Protein AF-A0A1J5T693-F1 (afdb_monomer_lite)

Foldseek 3Di:
DDEDELLVCLPPDLVRQLVVCVVVPDFKYKYWYFQPDDPPDDDDLVSLLLRLLLVLVLLQLVVVQFDDKDWDDDDSRDRGTIIIIGGGPDSSSVSVSSNLCSLQSPSDVVSPPPPSNVVSVVVSVVLLVCVVPDPPSCRPPNVSNVSSVVSVVVD

pLDDT: mean 90.2, std 10.18, range [55.53, 98.5]

Secondary structure (DSSP, 8-state):
-EEEEGGGGGG--HHHHHHHHHHHT-SEEEEEE--SS-TTS---HHHHHHHHHHHHHHHHHHHHT-SS-EEE---TTS-PPEEEEEE---HHHHHHHHHHHHHHT--SGGGTT-HHHHHHHHHHHHHHHHHHH-TT---TTHHHHHHHHHHHTT-

Sequence (155 aa):
MLSLNLSLFTQYTNSEIYKYLLMENQTRFHITVPKSIEEGCEYLDTTILADYFYITYAGELLNNISENFSYFTPSPSSPDPFFFKFTCNNLDALADTLFYLSKGLELDVENFDLPVHDKFKEEAHKFFDKALEEDDTNPVCYGLFQIACDYLNKT

Organism: NCBI:txid410659

Structure (mmCIF, N/CA/C/O backbone):
data_AF-A0A1J5T693-F1
#
_entry.id   AF-A0A1J5T693-F1
#
loop_
_atom_site.group_PDB
_atom_site.id
_atom_site.type_symbol
_atom_site.label_atom_id
_atom_site.label_alt_id
_atom_site.label_comp_id
_atom_site.label_asym_id
_atom_site.label_entity_id
_atom_site.label_seq_id
_atom_site.pdbx_PDB_ins_code
_atom_site.Cartn_x
_atom_site.Cartn_y
_atom_site.Cartn_z
_atom_site.occupancy
_atom_site.B_iso_or_equiv
_atom_site.auth_seq_id
_atom_site.auth_comp_id
_atom_site.auth_asym_id
_atom_site.auth_atom_id
_atom_site.pdbx_PDB_model_num
ATOM 1 N N . MET A 1 1 ? -19.190 0.092 3.215 1.00 90.69 1 MET A N 1
ATOM 2 C CA . MET A 1 1 ? -17.831 -0.000 2.636 1.00 90.69 1 MET A CA 1
ATOM 3 C C . MET A 1 1 ? -17.356 1.418 2.446 1.00 90.69 1 MET A C 1
ATOM 5 O O . MET A 1 1 ? -17.982 2.140 1.679 1.00 90.69 1 MET A O 1
ATOM 9 N N . LEU A 1 2 ? -16.331 1.814 3.188 1.00 96.25 2 LEU A N 1
ATOM 10 C CA . LEU A 1 2 ? -15.754 3.150 3.153 1.00 96.25 2 LEU A CA 1
ATOM 11 C C . LEU A 1 2 ? -14.773 3.252 1.987 1.00 96.25 2 LEU A C 1
ATOM 13 O O . LEU A 1 2 ? -13.928 2.372 1.838 1.00 96.25 2 LEU A O 1
ATOM 17 N N . SER A 1 3 ? -14.892 4.291 1.162 1.00 97.50 3 SER A N 1
ATOM 18 C CA . SER A 1 3 ? -13.923 4.564 0.093 1.00 97.50 3 SER A CA 1
ATOM 19 C C . SER A 1 3 ? -12.998 5.688 0.533 1.00 97.50 3 SER A C 1
ATOM 21 O O . SER A 1 3 ? -13.479 6.761 0.882 1.00 97.50 3 SER A O 1
ATOM 23 N N . LEU A 1 4 ? -11.694 5.429 0.525 1.00 96.81 4 LEU A N 1
ATOM 24 C CA . LEU A 1 4 ? -10.660 6.339 1.003 1.00 96.81 4 LEU A CA 1
ATOM 25 C C . LEU A 1 4 ? -9.660 6.594 -0.116 1.00 96.81 4 LEU A C 1
ATOM 27 O O . LEU A 1 4 ? -9.124 5.653 -0.697 1.00 96.81 4 LEU A O 1
ATOM 31 N N . ASN A 1 5 ? -9.389 7.864 -0.395 1.00 95.81 5 ASN A N 1
ATOM 32 C CA . ASN A 1 5 ? -8.237 8.249 -1.197 1.00 95.81 5 ASN A CA 1
ATOM 33 C C . ASN A 1 5 ? -7.056 8.464 -0.247 1.00 95.81 5 ASN A C 1
ATOM 35 O O . ASN A 1 5 ? -7.160 9.273 0.675 1.00 95.81 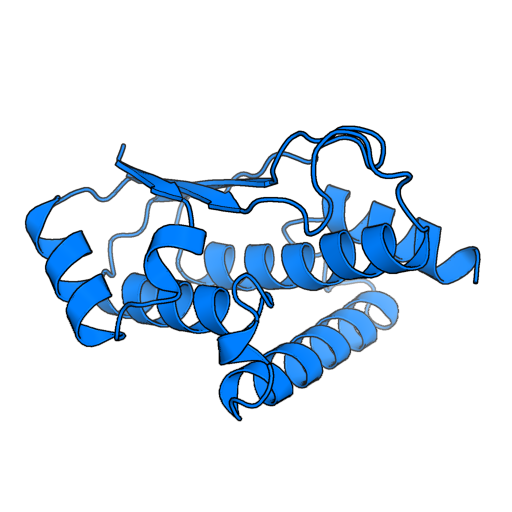5 ASN A O 1
ATOM 39 N N . LEU A 1 6 ? -5.958 7.739 -0.454 1.00 95.44 6 LEU A N 1
ATOM 40 C CA . LEU A 1 6 ? -4.805 7.782 0.441 1.00 95.44 6 LEU A CA 1
ATOM 41 C C . LEU A 1 6 ? -4.162 9.179 0.505 1.00 95.44 6 LEU A C 1
ATOM 43 O O . LEU A 1 6 ? -3.667 9.569 1.563 1.00 95.44 6 LEU A O 1
ATOM 47 N N . SER A 1 7 ? -4.257 9.969 -0.570 1.00 93.25 7 SER A N 1
ATOM 48 C CA . SER A 1 7 ? -3.771 11.353 -0.610 1.00 93.25 7 SER A CA 1
ATOM 49 C C . SER A 1 7 ? -4.492 12.272 0.379 1.00 93.25 7 SER A C 1
ATOM 51 O O . SER A 1 7 ? -3.941 13.293 0.764 1.00 93.25 7 SER A O 1
ATOM 53 N N . LEU A 1 8 ? -5.693 11.915 0.857 1.00 93.31 8 LEU A N 1
ATOM 54 C CA . LEU A 1 8 ? -6.375 12.671 1.915 1.00 93.31 8 LEU A CA 1
ATOM 55 C C . LEU A 1 8 ? -5.542 12.717 3.205 1.00 93.31 8 LEU A C 1
ATOM 57 O O . LEU A 1 8 ? -5.598 13.694 3.947 1.00 93.31 8 LEU A O 1
ATOM 61 N N . PHE A 1 9 ? -4.777 11.660 3.477 1.00 94.19 9 PHE A N 1
ATOM 62 C CA . PHE A 1 9 ? -4.068 11.472 4.738 1.00 94.19 9 PHE A CA 1
ATOM 63 C C . PHE A 1 9 ? -2.631 11.998 4.720 1.00 94.19 9 PHE A C 1
ATOM 65 O O . PHE A 1 9 ? -1.915 11.827 5.708 1.00 94.19 9 PHE A O 1
ATOM 72 N N . THR A 1 10 ? -2.186 12.650 3.641 1.00 91.19 10 THR A N 1
ATOM 73 C CA . THR A 1 10 ? -0.846 13.260 3.589 1.00 91.19 10 THR A CA 1
ATOM 74 C C . THR A 1 10 ? -0.708 14.402 4.587 1.00 91.19 10 THR A C 1
ATOM 76 O O . THR A 1 10 ? 0.381 14.623 5.099 1.00 91.19 10 THR A O 1
ATOM 79 N N . GLN A 1 11 ? -1.808 15.067 4.933 1.00 90.19 11 GLN A N 1
ATOM 80 C CA . GLN A 1 11 ? -1.836 16.198 5.864 1.00 90.19 11 GLN A CA 1
ATOM 81 C C . GLN A 1 11 ? -2.309 15.807 7.275 1.00 90.19 11 GLN A C 1
ATOM 83 O O . GLN A 1 11 ? -2.424 16.654 8.154 1.00 90.19 11 GLN A O 1
ATOM 88 N N . TYR A 1 12 ? -2.591 14.520 7.504 1.00 93.31 12 TYR A N 1
ATOM 89 C CA . TYR A 1 12 ? -3.135 14.027 8.767 1.00 93.31 12 TYR A CA 1
ATOM 90 C C . TYR A 1 12 ? -2.022 13.424 9.625 1.00 93.31 12 TYR A C 1
ATOM 92 O O . TYR A 1 12 ? -1.126 12.727 9.143 1.00 93.31 12 TYR A O 1
ATOM 100 N N . THR A 1 13 ? -2.115 13.628 10.933 1.00 94.44 13 THR A N 1
ATOM 101 C CA . THR A 1 13 ? -1.407 12.810 11.917 1.00 94.44 13 THR A CA 1
ATOM 102 C C . THR A 1 13 ? -2.069 11.439 12.037 1.00 94.44 13 THR A C 1
ATOM 104 O O . THR A 1 13 ? -3.268 11.281 11.807 1.00 94.44 13 THR A O 1
ATOM 107 N N . ASN A 1 14 ? -1.313 10.439 12.494 1.00 94.31 14 ASN A N 1
ATOM 108 C CA . ASN A 1 14 ? -1.852 9.110 12.791 1.00 94.31 14 ASN A CA 1
ATOM 109 C C . ASN A 1 14 ? -3.098 9.165 13.706 1.00 94.31 14 ASN A C 1
ATOM 111 O O . ASN A 1 14 ? -4.112 8.529 13.425 1.00 94.31 14 ASN A O 1
ATOM 115 N N . SER A 1 15 ? -3.071 10.018 14.738 1.00 96.94 15 SER A N 1
ATOM 116 C CA . SER A 1 15 ? -4.198 10.183 15.666 1.00 96.94 15 SER A CA 1
ATOM 117 C C . SER A 1 15 ? -5.462 10.750 15.007 1.00 96.94 15 SER A C 1
ATOM 119 O O . SER A 1 15 ? -6.576 10.435 15.429 1.00 96.94 15 SER A O 1
ATOM 121 N N . GLU A 1 16 ? -5.312 11.587 13.978 1.00 97.88 16 GLU A N 1
ATOM 122 C CA . GLU A 1 16 ? -6.432 12.140 13.216 1.00 97.88 16 GLU A CA 1
ATOM 123 C C . GLU A 1 16 ? -7.017 11.096 12.268 1.00 97.88 16 GLU A C 1
ATOM 125 O O . GLU A 1 16 ? -8.239 10.992 12.177 1.00 97.88 16 GLU A O 1
ATOM 130 N N . ILE A 1 17 ? -6.172 10.265 11.648 1.00 97.50 17 ILE A N 1
ATOM 131 C CA . ILE A 1 17 ? -6.615 9.123 10.834 1.00 97.50 17 ILE A CA 1
ATOM 132 C C . ILE A 1 17 ? -7.411 8.143 11.699 1.00 97.50 17 ILE A C 1
ATOM 134 O O . ILE A 1 17 ? -8.517 7.758 11.328 1.00 97.50 17 ILE A O 1
ATOM 138 N N . TYR A 1 18 ? -6.909 7.788 12.884 1.00 97.56 18 TYR A N 1
ATOM 139 C CA . TYR A 1 18 ? -7.624 6.891 13.791 1.00 97.56 18 TYR A CA 1
ATOM 140 C C . TYR A 1 18 ? -9.002 7.439 14.188 1.00 97.56 18 TYR A C 1
ATOM 142 O O . TYR A 1 18 ? -10.010 6.739 14.086 1.00 97.56 18 TYR A O 1
ATOM 150 N N . LYS A 1 19 ? -9.071 8.717 14.590 1.00 97.62 19 LYS A N 1
ATOM 151 C CA . LYS A 1 19 ? -10.344 9.376 14.928 1.00 97.62 19 LYS A CA 1
ATOM 152 C C . LYS A 1 19 ? -11.310 9.378 13.747 1.00 97.62 19 LYS A C 1
ATOM 154 O O . LYS A 1 19 ? -12.491 9.106 13.941 1.00 97.62 19 LYS A O 1
ATOM 159 N N . TYR A 1 20 ? -10.808 9.656 12.546 1.00 96.75 20 TYR A N 1
ATOM 160 C CA . TYR A 1 20 ? -11.594 9.616 11.321 1.00 96.75 20 TYR A CA 1
ATOM 161 C C . TYR A 1 20 ? -12.195 8.218 11.092 1.00 96.75 20 TYR A C 1
ATOM 163 O O . TYR A 1 20 ? -13.409 8.085 10.951 1.00 96.75 20 TYR A O 1
ATOM 171 N N . LEU A 1 21 ? -11.380 7.160 11.157 1.00 96.94 21 LEU A N 1
ATOM 172 C CA . LEU A 1 21 ? -11.841 5.776 10.984 1.00 96.94 21 LEU A CA 1
ATOM 173 C C . LEU A 1 21 ? -12.871 5.360 12.047 1.00 96.94 21 LEU A C 1
ATOM 175 O O . LEU A 1 21 ? -13.861 4.699 11.728 1.00 96.94 21 LEU A O 1
ATOM 179 N N . LEU A 1 22 ? -12.660 5.774 13.301 1.00 96.38 22 LEU A N 1
ATOM 180 C CA . LEU A 1 22 ? -13.569 5.492 14.410 1.00 96.38 22 LEU A CA 1
ATOM 181 C C . LEU A 1 22 ? -14.947 6.138 14.203 1.00 96.38 22 LEU A C 1
ATOM 183 O O . LEU A 1 22 ? -15.966 5.518 14.504 1.00 96.38 22 LEU A O 1
ATOM 187 N N . MET A 1 23 ? -14.988 7.369 13.683 1.00 96.31 23 MET A N 1
ATOM 188 C CA . MET A 1 23 ? -16.237 8.089 13.412 1.00 96.31 23 MET A CA 1
ATOM 189 C C . MET A 1 23 ? -17.049 7.455 12.280 1.00 96.31 23 MET A C 1
ATOM 191 O O . MET A 1 23 ? -18.273 7.380 12.379 1.00 96.31 23 MET A O 1
ATOM 195 N N . GLU A 1 24 ? -16.382 6.973 11.230 1.00 95.62 24 GLU A N 1
ATOM 196 C CA . GLU A 1 24 ? -17.042 6.313 10.096 1.00 95.62 24 GLU A CA 1
ATOM 197 C C . GLU A 1 24 ? -17.639 4.948 10.479 1.00 95.62 24 GLU A C 1
ATOM 199 O O . GLU A 1 24 ? -18.635 4.510 9.891 1.00 95.62 24 GLU A O 1
ATOM 204 N N . ASN A 1 25 ? -17.055 4.277 11.484 1.00 92.62 25 ASN A N 1
ATOM 205 C CA . ASN A 1 25 ? -17.528 3.004 12.036 1.00 92.62 25 ASN A CA 1
ATOM 206 C C . ASN A 1 25 ? -17.796 1.946 10.941 1.00 92.62 25 ASN A C 1
ATOM 208 O O . ASN A 1 25 ? -18.838 1.285 10.897 1.00 92.62 25 ASN A O 1
ATOM 212 N N . GLN A 1 26 ? -16.857 1.833 9.998 1.00 96.25 26 GLN A N 1
ATOM 213 C CA . GLN A 1 26 ? -16.866 0.852 8.914 1.00 96.25 26 GLN A CA 1
ATOM 214 C C . GLN A 1 26 ? -15.762 -0.181 9.141 1.00 96.25 26 GLN A C 1
ATOM 216 O O . GLN A 1 26 ? -14.705 0.143 9.667 1.00 96.25 26 GLN A O 1
ATOM 221 N N . THR A 1 27 ? -15.982 -1.412 8.680 1.00 96.44 27 THR A N 1
ATOM 222 C CA . THR A 1 27 ? -14.969 -2.487 8.708 1.00 96.44 27 THR A CA 1
ATOM 223 C C . THR A 1 27 ? -14.533 -2.934 7.315 1.00 96.44 27 THR A C 1
ATOM 225 O O . THR A 1 27 ? -13.596 -3.711 7.172 1.00 96.44 27 THR A O 1
ATOM 228 N N . ARG A 1 28 ? -15.210 -2.455 6.262 1.00 98.12 28 ARG A N 1
ATOM 229 C CA . ARG A 1 28 ? -14.917 -2.772 4.856 1.00 98.12 28 ARG A CA 1
ATOM 230 C C . ARG A 1 28 ? -14.389 -1.531 4.164 1.00 98.12 28 ARG A C 1
ATOM 232 O O . ARG A 1 28 ? -15.108 -0.530 4.119 1.00 98.12 28 ARG A O 1
ATOM 239 N N . PHE A 1 29 ? -13.214 -1.632 3.565 1.00 98.19 29 PHE A N 1
ATOM 240 C CA . PHE A 1 29 ? -12.476 -0.505 3.013 1.00 98.19 29 PHE A CA 1
ATOM 241 C C . PHE A 1 29 ? -12.188 -0.698 1.529 1.00 98.19 29 PHE A C 1
ATOM 243 O O . PHE A 1 29 ? -11.989 -1.814 1.049 1.00 98.19 29 PHE A O 1
ATOM 250 N N . HIS A 1 30 ? -12.184 0.420 0.816 1.00 98.19 30 HIS A N 1
ATOM 251 C CA . HIS A 1 30 ? -11.749 0.553 -0.560 1.00 98.19 30 HIS A CA 1
ATOM 252 C C . HIS A 1 30 ? -10.732 1.694 -0.613 1.00 98.19 30 HIS A C 1
ATOM 254 O O . HIS A 1 30 ? -11.110 2.859 -0.508 1.00 98.19 30 HIS A O 1
ATOM 260 N N . ILE A 1 31 ? -9.450 1.357 -0.721 1.00 98.00 31 ILE A N 1
ATOM 261 C CA . ILE A 1 31 ? -8.352 2.324 -0.760 1.00 98.00 31 ILE A CA 1
ATOM 262 C C . ILE A 1 31 ? -8.009 2.620 -2.215 1.00 98.00 31 ILE A C 1
ATOM 264 O O . ILE A 1 31 ? -7.818 1.698 -3.005 1.00 98.00 31 ILE A O 1
ATOM 268 N N . THR A 1 32 ? -7.945 3.904 -2.552 1.00 97.38 32 THR A N 1
ATOM 269 C CA . THR A 1 32 ? -7.484 4.420 -3.843 1.00 97.38 32 THR A CA 1
ATOM 270 C C . THR A 1 32 ? -6.145 5.114 -3.650 1.00 97.38 32 THR A C 1
ATOM 272 O O . THR A 1 32 ? -6.025 5.969 -2.769 1.00 97.38 32 THR A O 1
ATOM 275 N N . VAL A 1 33 ? -5.165 4.771 -4.482 1.00 95.56 33 VAL A N 1
ATOM 276 C CA . VAL A 1 33 ? -3.855 5.431 -4.525 1.00 95.56 33 VAL A CA 1
ATOM 277 C C . VAL A 1 33 ? -3.637 5.961 -5.943 1.00 95.56 33 VAL A C 1
ATOM 279 O O . VAL A 1 33 ? -3.678 5.162 -6.884 1.00 95.56 33 VAL A O 1
ATOM 282 N N . PRO A 1 34 ? -3.470 7.281 -6.136 1.00 92.12 34 PRO A N 1
ATOM 283 C CA . PRO A 1 34 ? -3.194 7.827 -7.460 1.00 92.12 34 PRO A CA 1
ATOM 284 C C . PRO A 1 34 ? -1.811 7.386 -7.953 1.00 92.12 34 PRO A C 1
ATOM 286 O O . PRO A 1 34 ? -0.918 7.118 -7.152 1.00 92.12 34 PRO A O 1
ATOM 289 N N . LYS A 1 35 ? -1.641 7.318 -9.276 1.00 88.75 35 LYS A N 1
ATOM 290 C CA . LYS A 1 35 ? -0.314 7.199 -9.891 1.00 88.75 35 LYS A CA 1
ATOM 291 C C . LYS A 1 35 ? 0.444 8.516 -9.754 1.00 88.75 35 LYS A C 1
ATOM 293 O O . LYS A 1 35 ? -0.183 9.573 -9.703 1.00 88.75 35 LYS A O 1
ATOM 298 N N . SER A 1 36 ? 1.772 8.458 -9.772 1.00 81.81 36 SER A N 1
ATOM 299 C CA . SER A 1 36 ? 2.617 9.654 -9.641 1.00 81.81 36 SER A CA 1
ATOM 300 C C . SER A 1 36 ? 2.538 10.599 -10.848 1.00 81.81 36 SER A C 1
ATOM 302 O O . SER A 1 36 ? 3.043 11.717 -10.789 1.00 81.81 36 SER A O 1
ATOM 304 N N . ILE A 1 37 ? 1.932 10.167 -11.958 1.00 69.56 37 ILE A N 1
ATOM 305 C CA . ILE A 1 37 ? 1.861 10.939 -13.203 1.00 69.56 37 ILE A CA 1
ATOM 306 C C . ILE A 1 37 ? 0.437 11.429 -13.449 1.00 69.56 37 ILE A C 1
ATOM 308 O O . ILE A 1 37 ? -0.507 10.636 -13.487 1.00 69.56 37 ILE A O 1
ATOM 312 N N . GLU A 1 38 ? 0.314 12.739 -13.661 1.00 61.94 38 GLU A N 1
ATOM 313 C CA . GLU A 1 38 ? -0.933 13.411 -14.016 1.00 61.94 38 GLU A CA 1
ATOM 314 C C . GLU A 1 38 ? -1.388 13.097 -15.452 1.00 61.94 38 GLU A C 1
ATOM 316 O O . GLU A 1 38 ? -0.602 12.752 -16.341 1.00 61.94 38 GLU A O 1
ATOM 321 N N . GLU A 1 39 ? -2.690 13.252 -15.690 1.00 56.75 39 GLU A N 1
ATOM 322 C CA . GLU A 1 39 ? -3.305 13.099 -17.008 1.00 56.75 39 GLU A CA 1
ATOM 323 C C . GLU A 1 39 ? -2.605 13.979 -18.061 1.00 56.75 39 GLU A C 1
ATOM 325 O O . GLU A 1 39 ? -2.561 15.203 -17.947 1.00 56.75 39 GLU A O 1
ATOM 330 N N . GLY A 1 40 ? -2.085 13.356 -19.125 1.00 55.53 40 GLY A N 1
ATOM 331 C CA . GLY A 1 40 ? -1.473 14.060 -20.260 1.00 55.53 40 GLY A CA 1
ATOM 332 C C . GLY A 1 40 ? 0.057 14.146 -20.246 1.00 55.53 40 GLY A C 1
ATOM 333 O O . GLY A 1 40 ? 0.627 14.657 -21.210 1.00 55.53 40 GLY A O 1
ATOM 334 N N . CYS A 1 41 ? 0.728 13.616 -19.221 1.00 58.84 41 CYS A N 1
ATOM 335 C CA . CYS A 1 41 ? 2.179 13.425 -19.226 1.00 58.84 41 CYS A CA 1
ATOM 336 C C . CYS A 1 41 ? 2.565 12.057 -19.817 1.00 58.84 41 CYS A C 1
ATOM 338 O O . CYS A 1 41 ? 1.891 11.052 -19.590 1.00 58.84 41 CYS A O 1
ATOM 340 N N . GLU A 1 42 ? 3.663 12.006 -20.579 1.00 64.06 42 GLU A N 1
ATOM 341 C CA . GLU A 1 42 ? 4.231 10.729 -21.024 1.00 64.06 42 GLU A CA 1
ATOM 342 C C . GLU A 1 42 ? 4.773 9.963 -19.814 1.00 64.06 42 GLU A C 1
ATOM 344 O O . GLU A 1 42 ? 5.547 10.500 -19.018 1.00 64.06 42 GLU A O 1
ATOM 349 N N . TYR A 1 43 ? 4.366 8.701 -19.676 1.00 65.12 43 TYR A N 1
ATOM 350 C CA . TYR A 1 43 ? 4.870 7.844 -18.615 1.00 65.12 43 TYR A CA 1
ATOM 351 C C . TYR A 1 43 ? 6.323 7.467 -18.896 1.00 65.12 43 TYR A C 1
ATOM 353 O O . TYR A 1 43 ? 6.596 6.670 -19.791 1.00 65.12 43 TYR A O 1
ATOM 361 N N . LEU A 1 44 ? 7.256 8.029 -18.125 1.00 74.69 44 LEU A N 1
ATOM 362 C CA . LEU A 1 44 ? 8.639 7.564 -18.127 1.00 74.69 44 LEU A CA 1
ATOM 363 C C . LEU A 1 44 ? 8.693 6.155 -17.529 1.00 74.69 44 LEU A C 1
ATOM 365 O O . LEU A 1 44 ? 8.110 5.911 -16.470 1.00 74.69 44 LEU A O 1
ATOM 369 N N . ASP A 1 45 ? 9.439 5.252 -18.168 1.00 78.69 45 ASP A N 1
ATOM 370 C CA . ASP A 1 45 ? 9.623 3.869 -17.704 1.00 78.69 45 ASP A CA 1
ATOM 371 C C . ASP A 1 45 ? 10.080 3.810 -16.237 1.00 78.69 45 ASP A C 1
ATOM 373 O O . ASP A 1 45 ? 9.629 2.956 -15.478 1.00 78.69 45 ASP A O 1
ATOM 377 N N . THR A 1 46 ? 10.914 4.761 -15.805 1.00 81.25 46 THR A N 1
ATOM 378 C CA . THR A 1 46 ? 11.382 4.884 -14.417 1.00 81.25 46 THR A CA 1
ATOM 379 C C . THR A 1 46 ? 10.276 5.275 -13.438 1.00 81.25 46 THR A C 1
ATOM 381 O O . THR A 1 46 ? 10.288 4.824 -12.295 1.00 81.25 46 THR A O 1
ATOM 384 N N . THR A 1 47 ? 9.307 6.087 -13.864 1.00 82.94 47 THR A N 1
ATOM 385 C CA . THR A 1 47 ? 8.165 6.470 -13.029 1.00 82.94 47 THR A CA 1
ATOM 386 C C . THR A 1 47 ? 7.142 5.345 -12.947 1.00 82.94 47 THR A C 1
ATOM 388 O O . THR A 1 47 ? 6.639 5.067 -11.863 1.00 82.94 47 THR A O 1
ATOM 391 N N . ILE A 1 48 ? 6.888 4.639 -14.057 1.00 84.31 48 ILE A N 1
ATOM 392 C CA . ILE A 1 48 ? 6.079 3.413 -14.029 1.00 84.31 48 ILE A CA 1
ATOM 393 C C . ILE A 1 48 ? 6.724 2.402 -13.085 1.00 84.31 48 ILE A C 1
ATOM 395 O O . ILE A 1 48 ? 6.050 1.861 -12.215 1.00 84.31 48 ILE A O 1
ATOM 399 N N . LEU A 1 49 ? 8.028 2.161 -13.228 1.00 89.12 49 LEU A N 1
ATOM 400 C CA . LEU A 1 49 ? 8.752 1.262 -12.342 1.00 89.12 49 LEU A CA 1
ATOM 401 C C . LEU A 1 49 ? 8.537 1.652 -10.876 1.00 89.12 49 LEU A C 1
ATOM 403 O O . LEU A 1 49 ? 8.103 0.809 -10.098 1.00 89.12 49 LEU A O 1
ATOM 407 N N . ALA A 1 50 ? 8.782 2.913 -10.513 1.00 89.38 50 ALA A N 1
ATOM 408 C CA . ALA A 1 50 ? 8.622 3.387 -9.140 1.00 89.38 50 ALA A CA 1
ATOM 409 C C . ALA A 1 50 ? 7.194 3.177 -8.605 1.00 89.38 50 ALA A C 1
ATOM 411 O O . ALA A 1 50 ? 7.032 2.621 -7.518 1.00 89.38 50 ALA A O 1
ATOM 412 N N . ASP A 1 51 ? 6.167 3.544 -9.381 1.00 91.88 51 ASP A N 1
ATOM 413 C CA . ASP A 1 51 ? 4.762 3.366 -8.998 1.00 91.88 51 ASP A CA 1
ATOM 414 C C . ASP A 1 51 ? 4.454 1.893 -8.704 1.00 91.88 51 ASP A C 1
ATOM 416 O O . ASP A 1 51 ? 3.979 1.559 -7.618 1.00 91.88 51 ASP A O 1
ATOM 420 N N . TYR A 1 52 ? 4.755 0.992 -9.646 1.00 94.81 52 TYR A N 1
ATOM 421 C CA . TYR A 1 52 ? 4.434 -0.432 -9.506 1.00 94.81 52 TYR A CA 1
ATOM 422 C C . TYR A 1 52 ? 5.298 -1.126 -8.449 1.00 94.81 52 TYR A C 1
ATOM 424 O O . TYR A 1 52 ? 4.830 -2.048 -7.779 1.00 94.81 52 TYR A O 1
ATOM 432 N N . PHE A 1 53 ? 6.529 -0.663 -8.246 1.00 94.75 53 PHE A N 1
ATOM 433 C CA . PHE A 1 53 ? 7.412 -1.152 -7.198 1.00 94.75 53 PHE A CA 1
ATOM 434 C C . PHE A 1 53 ? 6.836 -0.828 -5.816 1.00 94.75 53 PHE A C 1
ATOM 436 O O . PHE A 1 53 ? 6.477 -1.723 -5.049 1.00 94.75 53 PHE A O 1
ATOM 443 N N . TYR A 1 54 ? 6.638 0.451 -5.506 1.00 95.62 54 TYR A N 1
ATOM 444 C CA . TYR A 1 54 ? 6.195 0.852 -4.173 1.00 95.62 54 TYR A CA 1
ATOM 445 C C . TYR A 1 54 ? 4.753 0.438 -3.868 1.00 95.62 54 TYR A C 1
ATOM 447 O O . TYR A 1 54 ? 4.446 0.060 -2.734 1.00 95.62 54 TYR A O 1
ATOM 455 N N . ILE A 1 55 ? 3.868 0.433 -4.869 1.00 96.75 55 ILE A N 1
ATOM 456 C CA . ILE A 1 55 ? 2.477 0.022 -4.667 1.00 96.75 55 ILE A CA 1
ATOM 457 C C . ILE A 1 55 ? 2.336 -1.482 -4.407 1.00 96.75 55 ILE A C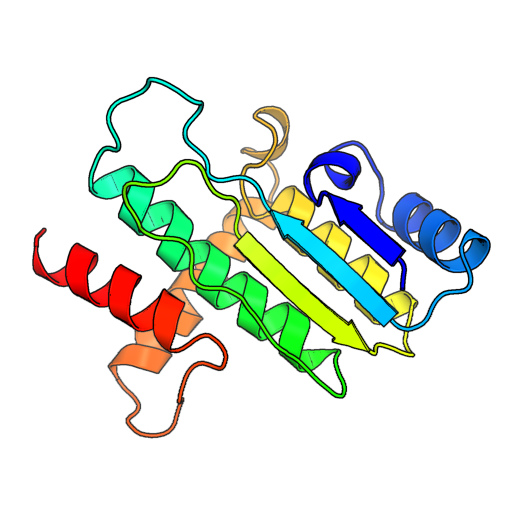 1
ATOM 459 O O . ILE A 1 55 ? 1.418 -1.895 -3.697 1.00 96.75 55 ILE A O 1
ATOM 463 N N . THR A 1 56 ? 3.255 -2.304 -4.926 1.00 97.00 56 THR A N 1
ATOM 464 C CA . THR A 1 56 ? 3.294 -3.740 -4.618 1.00 97.00 56 THR A CA 1
ATOM 465 C C . THR A 1 56 ? 3.565 -3.949 -3.131 1.00 97.00 56 THR A C 1
ATOM 467 O O . THR A 1 56 ? 2.827 -4.686 -2.477 1.00 97.00 56 THR A O 1
ATOM 470 N N . TYR A 1 57 ? 4.560 -3.247 -2.575 1.00 97.44 57 TYR A N 1
ATOM 471 C CA . TYR A 1 57 ? 4.856 -3.309 -1.141 1.00 97.44 57 TYR A CA 1
ATOM 472 C C . TYR A 1 57 ? 3.712 -2.737 -0.290 1.00 97.44 57 TYR A C 1
ATOM 474 O O . TYR A 1 57 ? 3.337 -3.315 0.729 1.00 97.44 57 TYR A O 1
ATOM 482 N N . ALA A 1 58 ? 3.077 -1.649 -0.736 1.00 97.75 58 ALA A N 1
ATOM 483 C CA . ALA A 1 58 ? 1.894 -1.114 -0.066 1.00 97.75 58 ALA A CA 1
ATOM 484 C C . ALA A 1 58 ? 0.748 -2.139 0.006 1.00 97.75 58 ALA A C 1
ATOM 486 O O . ALA A 1 58 ? 0.076 -2.256 1.032 1.00 97.75 58 ALA A O 1
ATOM 487 N N . GLY A 1 59 ? 0.549 -2.909 -1.067 1.00 97.94 59 GLY A N 1
ATOM 488 C CA . GLY A 1 59 ? -0.409 -4.006 -1.098 1.00 97.94 59 GLY A CA 1
ATOM 489 C C . GLY A 1 59 ? -0.094 -5.107 -0.083 1.00 97.94 59 GLY A C 1
ATOM 490 O O . GLY A 1 59 ? -1.009 -5.588 0.581 1.00 97.94 59 GLY A O 1
ATOM 491 N N . GLU A 1 60 ? 1.182 -5.451 0.097 1.00 97.38 60 GLU A N 1
ATOM 492 C CA . GLU A 1 60 ? 1.633 -6.414 1.113 1.00 97.38 60 GLU A CA 1
ATOM 493 C C . GLU A 1 60 ? 1.286 -5.942 2.535 1.00 97.38 60 GLU A C 1
ATOM 495 O O . GLU A 1 60 ? 0.700 -6.677 3.332 1.00 97.38 60 GLU A O 1
ATOM 500 N N . LEU A 1 61 ? 1.564 -4.671 2.836 1.00 98.12 61 LEU A N 1
ATOM 501 C CA . LEU A 1 61 ? 1.252 -4.065 4.133 1.00 98.12 61 LEU A CA 1
ATOM 502 C C . LEU A 1 61 ? -0.254 -4.047 4.422 1.00 98.12 61 LEU A C 1
ATOM 504 O O . LEU A 1 61 ? -0.678 -4.388 5.527 1.00 98.12 61 LEU A O 1
ATOM 508 N N . LEU A 1 62 ? -1.072 -3.695 3.427 1.00 98.31 62 LEU A N 1
ATOM 509 C CA . LEU A 1 62 ? -2.530 -3.723 3.556 1.00 98.31 62 LEU A CA 1
ATOM 510 C C . LEU A 1 62 ? -3.066 -5.149 3.705 1.00 98.31 62 LEU A C 1
ATOM 512 O O . LEU A 1 62 ? -4.011 -5.367 4.463 1.00 98.31 62 LEU A O 1
ATOM 516 N N . ASN A 1 63 ? -2.468 -6.121 3.016 1.00 98.00 63 ASN A N 1
ATOM 517 C CA . ASN A 1 63 ? -2.851 -7.519 3.147 1.00 98.00 63 ASN A CA 1
ATOM 518 C C . ASN A 1 63 ? -2.625 -8.039 4.575 1.00 98.00 63 ASN A C 1
ATOM 520 O O . ASN A 1 63 ? -3.514 -8.684 5.132 1.00 98.00 63 ASN A O 1
ATOM 524 N N . ASN A 1 64 ? -1.494 -7.693 5.195 1.00 97.38 64 ASN A N 1
ATOM 525 C CA . ASN A 1 64 ? -1.112 -8.158 6.535 1.00 97.38 64 ASN A CA 1
ATOM 526 C C . ASN A 1 64 ? -2.101 -7.783 7.646 1.00 97.38 64 ASN A C 1
ATOM 528 O O . ASN A 1 64 ? -2.164 -8.456 8.674 1.00 97.38 64 ASN A O 1
ATOM 532 N N . ILE A 1 65 ? -2.885 -6.724 7.448 1.00 97.81 65 ILE A N 1
ATOM 533 C CA . ILE A 1 65 ? -3.901 -6.267 8.405 1.00 97.81 65 ILE A CA 1
ATOM 534 C C . ILE A 1 65 ? -5.327 -6.671 8.006 1.00 97.81 65 ILE A C 1
ATOM 536 O O . ILE A 1 65 ? -6.295 -6.197 8.608 1.00 97.81 65 ILE A O 1
ATOM 540 N N . SER A 1 66 ? -5.480 -7.500 6.972 1.00 97.69 66 SER A N 1
ATOM 541 C CA . SER A 1 66 ? -6.764 -7.753 6.323 1.00 97.69 66 SER A CA 1
ATOM 542 C C . SER A 1 66 ? -7.239 -9.204 6.385 1.00 97.69 66 SER A C 1
ATOM 544 O O . SER A 1 66 ? -6.455 -10.134 6.529 1.00 97.69 66 SER A O 1
ATOM 546 N N . GLU A 1 67 ? -8.553 -9.398 6.232 1.00 96.06 67 GLU A N 1
ATOM 547 C CA . GLU A 1 67 ? -9.176 -10.733 6.193 1.00 96.06 67 GLU A CA 1
ATOM 548 C C . GLU A 1 67 ? -9.511 -11.224 4.772 1.00 96.06 67 GLU A C 1
ATOM 550 O O . GLU A 1 67 ? -9.540 -12.425 4.516 1.00 96.06 67 GLU A O 1
ATOM 555 N N . ASN A 1 68 ? -9.819 -10.318 3.839 1.00 96.19 68 ASN A N 1
ATOM 556 C CA . ASN A 1 68 ? -10.274 -10.653 2.481 1.00 96.19 68 ASN A CA 1
ATOM 557 C C . ASN A 1 68 ? -9.737 -9.667 1.438 1.00 96.19 68 ASN A C 1
ATOM 559 O O . ASN A 1 68 ? -10.488 -8.964 0.757 1.00 96.19 68 ASN A O 1
ATOM 563 N N . PHE A 1 69 ? -8.412 -9.612 1.349 1.00 98.12 69 PHE A N 1
ATOM 564 C CA . PHE A 1 69 ? -7.700 -8.723 0.450 1.00 98.12 69 PHE A CA 1
ATOM 565 C C . PHE A 1 69 ? -7.988 -9.002 -1.026 1.00 98.12 69 PHE A C 1
ATOM 567 O O . PHE A 1 69 ? -8.031 -10.141 -1.487 1.00 98.12 69 PHE A O 1
ATOM 574 N N . SER A 1 70 ? -8.152 -7.928 -1.786 1.00 97.94 70 SER A N 1
ATOM 575 C CA . SER A 1 70 ? -8.210 -7.948 -3.240 1.00 97.94 70 SER A CA 1
ATOM 576 C C . SER A 1 70 ? -7.695 -6.624 -3.782 1.00 97.94 70 SER A C 1
ATOM 578 O O . SER A 1 70 ? -7.796 -5.587 -3.123 1.00 97.94 70 SER A O 1
ATOM 580 N N . TYR A 1 71 ? -7.159 -6.652 -4.993 1.00 98.00 71 TYR A N 1
ATOM 581 C CA . TYR A 1 71 ? -6.584 -5.481 -5.637 1.00 98.00 71 TYR A CA 1
ATOM 582 C C . TYR A 1 71 ? -6.936 -5.444 -7.121 1.00 98.00 71 TYR A C 1
ATOM 584 O O . TYR A 1 71 ? -7.409 -6.428 -7.696 1.00 98.00 71 TYR A O 1
ATOM 592 N N . PHE A 1 72 ? -6.724 -4.283 -7.729 1.00 94.81 72 PHE A N 1
ATOM 593 C CA . PHE A 1 72 ? -6.806 -4.088 -9.169 1.00 94.81 72 PHE A CA 1
ATOM 594 C C . PHE A 1 72 ? -5.440 -3.669 -9.707 1.00 94.81 72 PHE A C 1
ATOM 596 O O . PHE A 1 72 ? -4.791 -2.792 -9.138 1.00 94.81 72 PHE A O 1
ATOM 603 N N . THR A 1 73 ? -5.032 -4.276 -10.819 1.00 92.31 73 THR A N 1
ATOM 604 C CA . THR A 1 73 ? -3.815 -3.918 -11.551 1.00 92.31 73 THR A CA 1
ATOM 605 C C . THR A 1 73 ? -4.195 -3.017 -12.726 1.00 92.31 73 THR A C 1
ATOM 607 O O . THR A 1 73 ? -4.617 -3.539 -13.762 1.00 92.31 73 THR A O 1
ATOM 610 N N . PRO A 1 74 ? -4.091 -1.680 -12.601 1.00 92.94 74 PRO A N 1
ATOM 611 C CA . PRO A 1 74 ? -4.313 -0.794 -13.737 1.00 92.94 74 PRO A CA 1
ATOM 612 C C . PRO A 1 74 ? -3.249 -1.038 -14.815 1.00 92.94 74 PRO A C 1
ATOM 614 O O . PRO A 1 74 ? -2.138 -1.486 -14.518 1.00 92.94 74 PRO A O 1
ATOM 617 N N . SER A 1 75 ? -3.569 -0.724 -16.073 1.00 90.38 75 SER A N 1
ATOM 618 C CA . SER A 1 75 ? -2.580 -0.753 -17.162 1.00 90.38 75 SER A CA 1
ATOM 619 C C . SER A 1 75 ? -1.468 0.269 -16.894 1.00 90.38 75 SER A C 1
ATOM 621 O O . SER A 1 75 ? -1.802 1.392 -16.507 1.00 90.38 75 SER A O 1
ATOM 623 N N . PRO A 1 76 ? -0.181 -0.043 -17.150 1.00 89.38 76 PRO A N 1
ATOM 624 C CA . PRO A 1 76 ? 0.916 0.919 -17.015 1.00 89.38 76 PRO A CA 1
ATOM 625 C C . PRO A 1 76 ? 0.687 2.221 -17.783 1.00 89.38 76 PRO A C 1
ATOM 627 O O . PRO A 1 76 ? 0.968 3.289 -17.257 1.00 89.38 76 PRO A O 1
ATOM 630 N N . SER A 1 77 ? 0.092 2.131 -18.975 1.00 84.81 77 SER A N 1
ATOM 631 C CA . SER A 1 77 ? -0.182 3.268 -19.861 1.00 84.81 77 SER A CA 1
ATOM 632 C C . SER A 1 77 ? -1.473 4.033 -19.542 1.00 84.81 77 SER A C 1
ATOM 634 O O . SER A 1 77 ? -1.815 4.963 -20.269 1.00 84.81 77 SER A O 1
ATOM 636 N N . SER A 1 78 ? -2.251 3.588 -18.550 1.00 87.12 78 SER A N 1
ATOM 637 C CA . SER A 1 78 ? -3.514 4.228 -18.160 1.00 87.12 78 SER A CA 1
ATOM 638 C C . SER A 1 78 ? -3.301 5.174 -16.974 1.00 87.12 78 SER A C 1
ATOM 640 O O . SER A 1 78 ? -2.544 4.806 -16.070 1.00 87.12 78 SER A O 1
ATOM 642 N N . PRO A 1 79 ? -4.013 6.315 -16.901 1.00 86.25 79 PRO A N 1
ATOM 643 C CA . PRO A 1 79 ? -4.062 7.154 -15.703 1.00 86.25 79 PRO A CA 1
ATOM 644 C C . PRO A 1 79 ? -4.890 6.561 -14.560 1.00 86.25 79 PRO A C 1
ATOM 646 O O . PRO A 1 79 ? -4.967 7.162 -13.490 1.00 86.25 79 PRO A O 1
ATOM 649 N N . ASP A 1 80 ? -5.498 5.388 -14.755 1.00 90.94 80 ASP A N 1
ATOM 650 C CA . ASP A 1 80 ? -6.281 4.735 -13.709 1.00 90.94 80 ASP A CA 1
ATOM 651 C C . ASP A 1 80 ? -5.453 4.524 -12.427 1.00 90.94 80 ASP A C 1
ATOM 653 O O . ASP A 1 80 ? -4.319 4.032 -12.494 1.00 90.94 80 ASP A O 1
ATOM 657 N N . PRO A 1 81 ? -6.019 4.844 -11.249 1.00 94.06 81 PRO A N 1
ATOM 658 C CA . PRO A 1 81 ? -5.335 4.670 -9.979 1.00 94.06 81 PRO A CA 1
ATOM 659 C C . PRO A 1 81 ? -5.273 3.193 -9.572 1.00 94.06 81 PRO A C 1
ATOM 661 O O . PRO A 1 81 ? -5.949 2.319 -10.126 1.00 94.06 81 PRO A O 1
ATOM 664 N N . PHE A 1 82 ? -4.490 2.918 -8.535 1.00 96.06 82 PHE A N 1
ATOM 665 C CA . PHE A 1 82 ? -4.460 1.615 -7.887 1.00 96.06 82 PHE A CA 1
ATOM 666 C C . PHE A 1 82 ? -5.606 1.489 -6.884 1.00 96.06 82 PHE A C 1
ATOM 668 O O . PHE A 1 82 ? -5.913 2.434 -6.150 1.00 96.06 82 PHE A O 1
ATOM 675 N N . PHE A 1 83 ? -6.217 0.303 -6.824 1.00 96.62 83 PHE A N 1
ATOM 676 C CA . PHE A 1 83 ? -7.307 0.016 -5.895 1.00 96.62 83 PHE A CA 1
ATOM 677 C C . PHE A 1 83 ? -7.010 -1.204 -5.035 1.00 96.62 83 PHE A C 1
ATOM 679 O O . PHE A 1 83 ? -6.620 -2.252 -5.549 1.00 96.62 83 PHE A O 1
ATOM 686 N N . PHE A 1 84 ? -7.334 -1.090 -3.750 1.00 98.31 84 PHE A N 1
ATOM 687 C CA . PHE A 1 84 ? -7.325 -2.189 -2.789 1.00 98.31 84 PHE A CA 1
ATOM 688 C C . PHE A 1 84 ? -8.675 -2.281 -2.091 1.00 98.31 84 PHE A C 1
ATOM 690 O O . PHE A 1 84 ? -9.242 -1.265 -1.689 1.00 98.31 84 PHE A O 1
ATOM 697 N N . LYS A 1 85 ? -9.205 -3.490 -1.924 1.00 98.44 85 LYS A N 1
ATOM 698 C CA . LYS A 1 85 ? -10.452 -3.746 -1.200 1.00 98.44 85 LYS A CA 1
ATOM 699 C C . LYS A 1 85 ? -10.238 -4.849 -0.189 1.00 98.44 85 LYS A C 1
ATOM 701 O O . LYS A 1 85 ? -9.749 -5.918 -0.542 1.00 98.44 85 LYS A O 1
ATOM 706 N N . PHE A 1 86 ? -10.637 -4.588 1.046 1.00 98.50 86 PHE A N 1
ATOM 707 C CA . PHE A 1 86 ? -10.445 -5.527 2.140 1.00 98.50 86 PHE A CA 1
ATOM 708 C C . PHE A 1 86 ? -11.368 -5.236 3.327 1.00 98.50 86 PHE A C 1
ATOM 710 O O . PHE A 1 86 ? -12.058 -4.216 3.387 1.00 98.50 86 PHE A O 1
ATOM 717 N N . THR A 1 87 ? -11.369 -6.155 4.284 1.00 98.44 87 THR A N 1
ATOM 718 C CA . THR A 1 87 ? -12.016 -6.041 5.591 1.00 98.44 87 THR A CA 1
ATOM 719 C C . THR A 1 87 ? -10.931 -5.984 6.653 1.00 98.44 87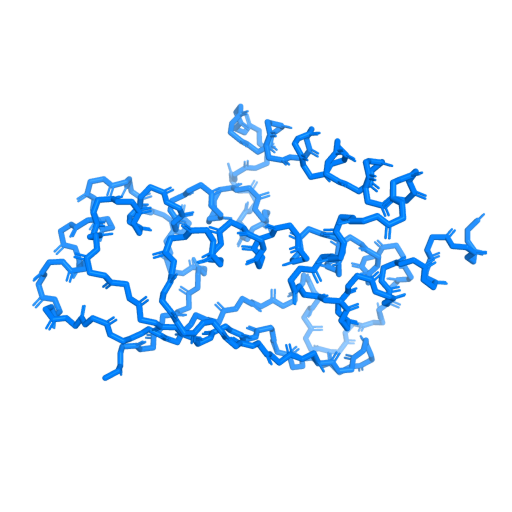 THR A C 1
ATOM 721 O O . THR A 1 87 ? -9.985 -6.769 6.595 1.00 98.44 87 THR A O 1
ATOM 724 N N . CYS A 1 88 ? -11.060 -5.050 7.591 1.00 97.69 88 CYS A N 1
ATOM 725 C CA . CYS A 1 88 ? -10.158 -4.887 8.722 1.00 97.69 88 CYS A CA 1
ATOM 726 C C . CYS A 1 88 ? -10.974 -4.508 9.961 1.00 97.69 88 CYS A C 1
ATOM 728 O O . CYS A 1 88 ? -11.753 -3.554 9.936 1.00 97.69 88 CYS A O 1
ATOM 730 N N . ASN A 1 89 ? -10.799 -5.270 11.038 1.00 96.25 89 ASN A N 1
ATOM 731 C CA . ASN A 1 89 ? -11.466 -5.027 12.318 1.00 96.25 89 ASN A CA 1
ATOM 732 C C . ASN A 1 89 ? -10.563 -4.280 13.317 1.00 96.25 89 ASN A C 1
ATOM 734 O O . ASN A 1 89 ? -11.052 -3.759 14.316 1.00 96.25 89 ASN A O 1
ATOM 738 N N . ASN A 1 90 ? -9.254 -4.212 13.051 1.00 97.25 90 ASN A N 1
ATOM 739 C CA . ASN A 1 90 ? -8.281 -3.526 13.894 1.00 97.25 90 ASN A CA 1
ATOM 740 C C . ASN A 1 90 ? -8.013 -2.112 13.352 1.00 97.25 90 ASN A C 1
ATOM 742 O O . ASN A 1 90 ? -7.163 -1.918 12.483 1.00 97.25 90 ASN A O 1
ATOM 746 N N . LEU A 1 91 ? -8.757 -1.127 13.865 1.00 96.06 91 LEU A N 1
ATOM 747 C CA . LEU A 1 91 ? -8.642 0.264 13.417 1.00 96.06 91 LEU A CA 1
ATOM 748 C C . LEU A 1 91 ? -7.304 0.912 13.786 1.00 96.06 91 LEU A C 1
ATOM 750 O O . LEU A 1 91 ? -6.865 1.794 13.055 1.00 96.06 91 LEU A O 1
ATOM 754 N N . ASP A 1 92 ? -6.652 0.480 14.868 1.00 96.94 92 ASP A N 1
ATOM 755 C CA . ASP A 1 92 ? -5.320 0.969 15.241 1.00 96.94 92 ASP A CA 1
ATOM 756 C C . ASP A 1 92 ? -4.291 0.545 14.185 1.00 96.94 92 ASP A C 1
ATOM 758 O O . ASP A 1 92 ? -3.626 1.389 13.588 1.00 96.94 92 ASP A O 1
ATOM 762 N N . ALA A 1 93 ? -4.254 -0.751 13.849 1.00 97.69 93 ALA A N 1
ATOM 763 C CA . ALA A 1 93 ? -3.368 -1.266 12.804 1.00 97.69 93 ALA A CA 1
ATOM 764 C C . ALA A 1 93 ? -3.667 -0.647 11.427 1.00 97.69 93 ALA A C 1
ATOM 766 O O . ALA A 1 93 ? -2.748 -0.371 10.651 1.00 97.69 93 ALA A O 1
ATOM 767 N N . LEU A 1 94 ? -4.945 -0.396 11.121 1.00 97.94 94 LEU A N 1
ATOM 768 C CA . LEU A 1 94 ? -5.334 0.293 9.893 1.00 97.94 94 LEU A CA 1
ATOM 769 C C . LEU A 1 94 ? -4.862 1.751 9.877 1.00 97.94 94 LEU A C 1
ATOM 771 O O . LEU A 1 94 ? -4.323 2.189 8.865 1.00 97.94 94 LEU A O 1
ATOM 775 N N . ALA A 1 95 ? -5.035 2.497 10.969 1.00 97.94 95 ALA A N 1
ATOM 776 C CA . ALA A 1 95 ? -4.576 3.881 11.065 1.00 97.94 95 ALA A CA 1
ATOM 777 C C . ALA A 1 95 ? -3.051 3.980 10.927 1.00 97.94 95 ALA A C 1
ATOM 779 O O . ALA A 1 95 ? -2.562 4.815 10.166 1.00 97.94 95 ALA A O 1
ATOM 780 N N . ASP A 1 96 ? -2.311 3.093 11.596 1.00 97.81 96 ASP A N 1
ATOM 781 C CA . ASP A 1 96 ? -0.854 2.989 11.489 1.00 97.81 96 ASP A CA 1
ATOM 782 C C . ASP A 1 96 ? -0.413 2.709 10.055 1.00 97.81 96 ASP A C 1
ATOM 784 O O . ASP A 1 96 ? 0.447 3.411 9.521 1.00 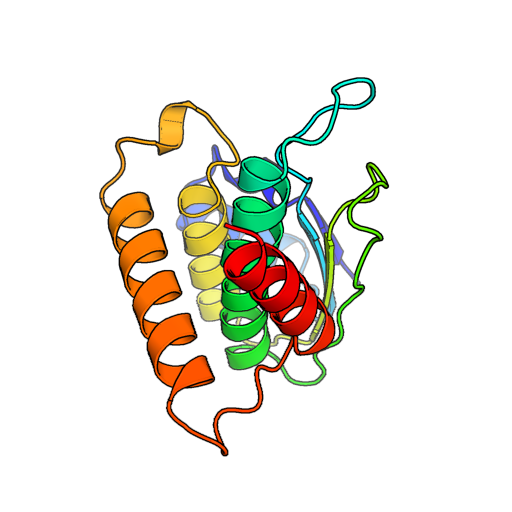97.81 96 ASP A O 1
ATOM 788 N N . THR A 1 97 ? -1.054 1.741 9.402 1.00 98.19 97 THR A N 1
ATOM 789 C CA . THR A 1 97 ? -0.738 1.372 8.019 1.00 98.19 97 THR A CA 1
ATOM 790 C C . THR A 1 97 ? -1.057 2.513 7.055 1.00 98.19 97 THR A C 1
ATOM 792 O O . THR A 1 97 ? -0.213 2.881 6.246 1.00 98.19 97 THR A O 1
ATOM 795 N N . LEU A 1 98 ? -2.236 3.135 7.153 1.00 97.56 98 LEU A N 1
ATOM 796 C CA . LEU A 1 98 ? -2.614 4.250 6.278 1.00 97.56 98 LEU A CA 1
ATOM 797 C C . LEU A 1 98 ? -1.716 5.473 6.480 1.00 97.56 98 LEU A C 1
ATOM 799 O O . LEU A 1 98 ? -1.353 6.113 5.497 1.00 97.56 98 LEU A O 1
ATOM 803 N N . PHE A 1 99 ? -1.331 5.773 7.723 1.00 96.19 99 PHE A N 1
ATOM 804 C CA . PHE A 1 99 ? -0.361 6.825 8.020 1.00 96.19 99 PHE A CA 1
ATOM 805 C C . PHE A 1 99 ? 1.001 6.515 7.397 1.00 96.19 99 PHE A C 1
ATOM 807 O O . PHE A 1 99 ? 1.599 7.362 6.742 1.00 96.19 99 PHE A O 1
ATOM 814 N N . TYR A 1 100 ? 1.495 5.292 7.584 1.00 96.50 100 TYR A N 1
ATOM 815 C CA . TYR A 1 100 ? 2.788 4.884 7.053 1.00 96.50 100 TYR A CA 1
ATOM 816 C C . TYR A 1 100 ? 2.824 4.977 5.524 1.00 96.50 100 TYR A C 1
ATOM 818 O O . TYR A 1 100 ? 3.745 5.564 4.960 1.00 96.50 100 TYR A O 1
ATOM 826 N N . LEU A 1 101 ? 1.774 4.489 4.858 1.00 96.50 101 LEU A N 1
ATOM 827 C CA . LEU A 1 101 ? 1.647 4.548 3.405 1.00 96.50 101 LEU A CA 1
ATOM 828 C C . LEU A 1 101 ? 1.480 5.979 2.883 1.00 96.50 101 LEU A C 1
ATOM 830 O O . LEU A 1 101 ? 2.104 6.323 1.881 1.00 96.50 101 LEU A O 1
ATOM 834 N N . SER A 1 102 ? 0.681 6.828 3.543 1.00 94.06 102 SER A N 1
ATOM 835 C CA . SER A 1 102 ? 0.465 8.211 3.084 1.00 94.06 102 SER A CA 1
ATOM 836 C C . SER A 1 102 ? 1.743 9.048 3.124 1.00 94.06 102 SER A C 1
ATOM 838 O O . SER A 1 102 ? 1.899 9.969 2.322 1.00 94.06 102 SER A O 1
ATOM 840 N N . LYS A 1 103 ? 2.668 8.715 4.032 1.00 91.44 103 LYS A N 1
ATOM 841 C CA . LYS A 1 103 ? 3.983 9.353 4.130 1.00 91.44 103 LYS A CA 1
ATOM 842 C C . LYS A 1 103 ? 5.045 8.691 3.253 1.00 91.44 103 LYS A C 1
ATOM 844 O O . LYS A 1 103 ? 5.908 9.390 2.738 1.00 91.44 103 LYS A O 1
ATOM 849 N N . GLY A 1 104 ? 4.985 7.371 3.078 1.00 90.88 104 GLY A N 1
ATOM 850 C CA . GLY A 1 104 ? 5.970 6.608 2.310 1.00 90.88 104 GLY A CA 1
ATOM 851 C C . GLY A 1 104 ? 5.842 6.745 0.791 1.00 90.88 104 GLY A C 1
ATOM 852 O O . GLY A 1 104 ? 6.852 6.793 0.100 1.00 90.88 104 GLY A O 1
ATOM 853 N N . LEU A 1 105 ? 4.616 6.848 0.268 1.00 89.44 105 LEU A N 1
ATOM 854 C CA . LEU A 1 105 ? 4.329 6.795 -1.174 1.00 89.44 105 LEU A CA 1
ATOM 855 C C . LEU A 1 105 ? 4.507 8.126 -1.928 1.00 89.44 105 LEU A C 1
ATOM 857 O O . LEU A 1 105 ? 3.950 8.276 -3.008 1.00 89.44 105 LEU A O 1
ATOM 861 N N . GLU A 1 106 ? 5.233 9.101 -1.373 1.00 81.25 106 GLU A N 1
ATOM 862 C CA . GLU A 1 106 ? 5.506 10.395 -2.039 1.00 81.25 106 GLU A CA 1
ATOM 863 C C . GLU A 1 106 ? 4.259 11.135 -2.560 1.00 81.25 106 GLU A C 1
ATOM 865 O O . GLU A 1 106 ? 4.338 11.966 -3.460 1.00 81.25 106 GLU A O 1
ATOM 870 N N . LEU A 1 107 ? 3.089 10.890 -1.962 1.00 80.31 107 LEU A N 1
ATOM 871 C CA . LEU A 1 107 ? 1.818 11.484 -2.401 1.00 80.31 107 LEU A CA 1
ATOM 872 C C . LEU A 1 107 ? 1.735 13.004 -2.167 1.00 80.31 107 LEU A C 1
ATOM 874 O O . LEU A 1 107 ? 0.742 13.628 -2.536 1.00 80.31 107 LEU A O 1
ATOM 878 N N . ASP A 1 108 ? 2.742 13.579 -1.510 1.00 76.88 108 ASP A N 1
ATOM 879 C CA . ASP A 1 108 ? 2.890 15.002 -1.229 1.00 76.88 108 ASP A CA 1
ATOM 880 C C . ASP A 1 108 ? 4.385 15.355 -1.187 1.00 76.88 108 ASP A C 1
ATOM 882 O O . ASP A 1 108 ? 5.172 14.656 -0.539 1.00 76.88 108 ASP A O 1
ATOM 886 N N . VAL A 1 109 ? 4.765 16.449 -1.854 1.00 73.00 109 VAL A N 1
ATOM 887 C CA . VAL A 1 109 ? 6.150 16.943 -1.927 1.00 73.00 109 VAL A CA 1
ATOM 888 C C . VAL A 1 109 ? 6.731 17.280 -0.555 1.00 73.00 109 VAL A C 1
ATOM 890 O O . VAL A 1 109 ? 7.935 17.160 -0.348 1.00 73.00 109 VAL A O 1
ATOM 893 N N . GLU A 1 110 ? 5.888 17.641 0.410 1.00 73.94 110 GLU A N 1
ATOM 894 C CA . GLU A 1 110 ? 6.327 17.956 1.772 1.00 73.94 110 GLU A CA 1
ATOM 895 C C . GLU A 1 110 ? 6.773 16.713 2.561 1.00 73.94 110 GLU A C 1
ATOM 897 O O . GLU A 1 110 ? 7.458 16.835 3.577 1.00 73.94 110 GLU A O 1
ATOM 902 N N . ASN A 1 111 ? 6.419 15.506 2.102 1.00 71.69 111 ASN A N 1
ATOM 903 C CA . ASN A 1 111 ? 6.770 14.262 2.786 1.00 71.69 111 ASN A CA 1
ATOM 904 C C . ASN A 1 111 ? 8.143 13.691 2.378 1.00 71.69 111 ASN A C 1
ATOM 906 O O . ASN A 1 111 ? 8.596 12.745 3.021 1.00 71.69 111 ASN A O 1
ATOM 910 N N . PHE A 1 112 ? 8.807 14.244 1.354 1.00 70.56 112 PHE A N 1
ATOM 911 C CA . PHE A 1 112 ? 10.044 13.686 0.779 1.00 70.56 112 PHE A CA 1
ATOM 912 C C . PHE A 1 112 ? 11.219 13.622 1.764 1.00 70.56 112 PHE A C 1
ATOM 914 O O . PHE A 1 112 ? 12.018 12.698 1.687 1.00 70.56 112 PHE A O 1
ATOM 921 N N . ASP A 1 113 ? 11.312 14.570 2.698 1.00 75.31 113 ASP A N 1
ATOM 922 C CA . ASP A 1 113 ? 12.428 14.655 3.653 1.00 75.31 113 ASP A CA 1
ATOM 923 C C . ASP A 1 113 ? 12.103 14.011 5.017 1.00 75.31 113 ASP A C 1
ATOM 925 O O . ASP A 1 113 ? 12.804 14.220 6.014 1.00 75.31 113 ASP A O 1
ATOM 929 N N . LEU A 1 114 ? 11.003 13.255 5.116 1.00 79.94 114 LEU A N 1
ATOM 930 C CA . LEU A 1 114 ? 10.614 12.620 6.372 1.00 79.94 114 LEU A CA 1
ATOM 931 C C . LEU A 1 114 ? 11.359 11.288 6.574 1.00 79.94 114 LEU A C 1
ATOM 933 O O . LEU A 1 114 ? 11.334 10.438 5.691 1.00 79.94 114 LEU A O 1
ATOM 937 N N . PRO A 1 115 ? 11.877 10.982 7.782 1.00 83.12 115 PRO A N 1
ATOM 938 C CA . PRO A 1 115 ? 12.543 9.698 8.051 1.00 83.12 115 PRO A CA 1
ATOM 939 C C . PRO A 1 115 ? 11.683 8.454 7.771 1.00 83.12 115 PRO A C 1
ATOM 941 O O . PRO A 1 115 ? 12.192 7.360 7.539 1.00 83.12 115 PRO A O 1
ATOM 944 N N . VAL A 1 116 ? 10.356 8.602 7.838 1.00 84.75 116 VAL A N 1
ATOM 945 C CA . VAL A 1 116 ? 9.402 7.526 7.539 1.00 84.75 116 VAL A CA 1
ATOM 946 C C . VAL A 1 116 ? 9.400 7.151 6.055 1.00 84.75 116 VAL A C 1
ATOM 948 O O . VAL A 1 116 ? 9.180 5.987 5.731 1.00 84.75 116 VAL A O 1
ATOM 951 N N . HIS A 1 117 ? 9.673 8.115 5.176 1.00 85.12 117 HIS A N 1
ATOM 952 C CA . HIS A 1 117 ? 9.739 7.923 3.734 1.00 85.12 117 HIS A CA 1
ATOM 953 C C . HIS A 1 117 ? 10.988 7.129 3.341 1.00 85.12 117 HIS A C 1
ATOM 955 O O . HIS A 1 117 ? 10.858 6.088 2.697 1.00 85.12 117 HIS A O 1
ATOM 961 N N . ASP A 1 118 ? 12.163 7.513 3.847 1.00 87.88 118 ASP A N 1
ATOM 962 C CA . ASP A 1 118 ? 13.402 6.748 3.648 1.00 87.88 118 ASP A CA 1
ATOM 963 C C . ASP A 1 118 ? 13.256 5.307 4.143 1.00 87.88 118 ASP A C 1
ATOM 965 O O . ASP A 1 118 ? 13.604 4.351 3.445 1.00 87.88 118 ASP A O 1
ATOM 969 N N . LYS A 1 119 ? 12.664 5.138 5.334 1.00 93.75 119 LYS A N 1
ATOM 970 C CA . LYS A 1 119 ? 12.390 3.816 5.901 1.00 93.75 119 LYS A CA 1
ATOM 971 C C . LYS A 1 119 ? 11.458 2.996 5.004 1.00 93.75 119 LYS A C 1
ATOM 973 O O . LYS A 1 119 ? 11.707 1.813 4.800 1.00 93.75 119 LYS A O 1
ATOM 978 N N . PHE A 1 120 ? 10.392 3.603 4.483 1.00 94.75 120 PHE A N 1
ATOM 979 C CA . PHE A 1 120 ? 9.471 2.939 3.557 1.00 94.75 120 PHE A CA 1
ATOM 980 C C . PHE A 1 120 ? 10.185 2.449 2.303 1.00 94.75 120 PHE A C 1
ATOM 982 O O . PHE A 1 120 ? 10.025 1.289 1.923 1.00 94.75 120 PHE A O 1
ATOM 989 N N . LYS A 1 121 ? 11.026 3.291 1.697 1.00 93.00 121 LYS A N 1
ATOM 990 C CA . LYS A 1 121 ? 11.818 2.891 0.535 1.00 93.00 121 LYS A CA 1
ATOM 991 C C . LYS A 1 121 ? 12.767 1.750 0.867 1.00 93.00 121 LYS A C 1
ATOM 993 O O . LYS A 1 121 ? 12.808 0.780 0.119 1.00 93.00 121 LYS A O 1
ATOM 998 N N . GLU A 1 122 ? 13.506 1.837 1.970 1.00 95.56 122 GLU A N 1
ATOM 999 C CA . GLU A 1 122 ? 14.441 0.786 2.384 1.00 95.56 122 GLU A CA 1
ATOM 1000 C C . GLU A 1 122 ? 13.729 -0.563 2.579 1.00 95.56 122 GLU A C 1
ATOM 1002 O O . GLU A 1 122 ? 14.207 -1.597 2.113 1.00 95.56 122 GLU A O 1
ATOM 1007 N N . GLU A 1 123 ? 12.569 -0.565 3.238 1.00 96.81 123 GLU A N 1
ATOM 1008 C CA . GLU A 1 123 ? 11.784 -1.782 3.446 1.00 96.81 123 GLU A CA 1
ATOM 1009 C C . GLU A 1 123 ? 11.181 -2.325 2.144 1.00 96.81 123 GLU A C 1
ATOM 1011 O O . GLU A 1 123 ? 11.211 -3.537 1.933 1.00 96.81 123 GLU A O 1
ATOM 1016 N N . ALA A 1 124 ? 10.716 -1.453 1.243 1.00 96.00 124 ALA A N 1
ATOM 1017 C CA . ALA A 1 124 ? 10.243 -1.860 -0.077 1.00 96.00 124 ALA A CA 1
ATOM 1018 C C . ALA A 1 124 ? 11.357 -2.535 -0.895 1.00 96.00 124 ALA A C 1
ATOM 1020 O O . ALA A 1 124 ? 11.117 -3.575 -1.504 1.00 96.00 124 ALA A O 1
ATOM 1021 N N . HIS A 1 125 ? 12.585 -2.001 -0.864 1.00 95.12 125 HIS A N 1
ATOM 1022 C CA . HIS A 1 125 ? 13.732 -2.626 -1.535 1.00 95.12 125 HIS A CA 1
ATOM 1023 C C . HIS A 1 125 ? 14.033 -4.008 -0.960 1.00 95.12 125 HIS A C 1
ATOM 1025 O O . HIS A 1 125 ? 14.091 -4.976 -1.710 1.00 95.12 125 HIS A O 1
ATOM 1031 N N . LYS A 1 126 ? 14.109 -4.133 0.371 1.00 94.88 126 LYS A N 1
ATOM 1032 C CA . LYS A 1 126 ? 14.318 -5.433 1.030 1.00 94.88 126 LYS A CA 1
ATOM 1033 C C . LYS A 1 126 ? 13.229 -6.445 0.687 1.00 94.88 126 LYS A C 1
ATOM 1035 O O . LYS A 1 126 ? 13.525 -7.624 0.520 1.00 94.88 126 LYS A O 1
ATOM 1040 N N . PHE A 1 127 ? 11.976 -5.997 0.613 1.00 95.00 127 PHE A N 1
ATOM 1041 C CA . PHE A 1 127 ? 10.861 -6.838 0.196 1.00 95.00 127 PHE A CA 1
ATOM 1042 C C . PHE A 1 127 ? 11.061 -7.354 -1.235 1.00 95.00 127 PHE A C 1
ATOM 1044 O O . PHE A 1 127 ? 10.921 -8.553 -1.457 1.00 95.00 127 PHE A O 1
ATOM 1051 N N . PHE A 1 128 ? 11.431 -6.486 -2.181 1.00 93.56 128 PHE A N 1
ATOM 1052 C CA . PHE A 1 128 ? 11.674 -6.882 -3.571 1.00 93.56 128 PHE A CA 1
ATOM 1053 C C . PHE A 1 128 ? 12.891 -7.789 -3.733 1.00 93.56 128 PHE A C 1
ATOM 1055 O O . PHE A 1 128 ? 12.778 -8.802 -4.414 1.00 93.56 128 PHE A O 1
ATOM 1062 N N . ASP A 1 129 ? 14.015 -7.473 -3.088 1.00 92.44 129 ASP A N 1
ATOM 1063 C CA . ASP A 1 129 ? 15.224 -8.305 -3.127 1.00 92.44 129 ASP A CA 1
ATOM 1064 C C . ASP A 1 129 ? 14.895 -9.727 -2.664 1.00 92.44 129 ASP A C 1
ATOM 1066 O O . ASP A 1 129 ? 15.159 -10.708 -3.359 1.00 92.44 129 ASP A O 1
ATOM 1070 N N . LYS A 1 130 ? 14.191 -9.833 -1.532 1.00 91.75 130 LYS A N 1
ATOM 1071 C CA . LYS A 1 130 ? 13.722 -11.114 -1.010 1.00 91.75 130 LYS A CA 1
ATOM 1072 C C . LYS A 1 130 ? 12.755 -11.808 -1.975 1.00 91.75 130 LYS A C 1
ATOM 1074 O O . LYS A 1 130 ? 12.862 -13.013 -2.179 1.00 91.75 130 LYS A O 1
ATOM 1079 N N . ALA A 1 131 ? 11.825 -11.059 -2.570 1.00 91.25 131 ALA A N 1
ATOM 1080 C CA . ALA A 1 131 ? 10.835 -11.600 -3.496 1.00 91.25 131 ALA A CA 1
ATOM 1081 C C . ALA A 1 131 ? 11.434 -12.123 -4.812 1.00 91.25 131 ALA A C 1
ATOM 1083 O O . ALA A 1 131 ? 10.850 -12.988 -5.460 1.00 91.25 131 ALA A O 1
ATOM 1084 N N . LEU A 1 132 ? 12.590 -11.593 -5.213 1.00 89.62 132 LEU A N 1
ATOM 1085 C CA . LEU A 1 132 ? 13.328 -12.022 -6.399 1.00 89.62 132 LEU A CA 1
ATOM 1086 C C . LEU A 1 132 ? 14.241 -13.226 -6.126 1.00 89.62 132 LEU A C 1
ATOM 1088 O O . LEU A 1 132 ? 14.495 -14.011 -7.037 1.00 89.62 132 LEU A O 1
ATOM 1092 N N . GLU A 1 133 ? 14.751 -13.362 -4.900 1.00 86.25 133 GLU A N 1
ATOM 1093 C CA . GLU A 1 133 ? 15.669 -14.440 -4.512 1.00 86.25 133 GLU A CA 1
ATOM 1094 C C . GLU A 1 133 ? 14.954 -15.709 -4.021 1.00 86.25 133 GLU A C 1
ATOM 1096 O O . GLU A 1 133 ? 15.452 -16.819 -4.223 1.00 86.25 133 GLU A O 1
ATOM 1101 N N . GLU A 1 134 ? 13.806 -15.566 -3.355 1.00 79.06 134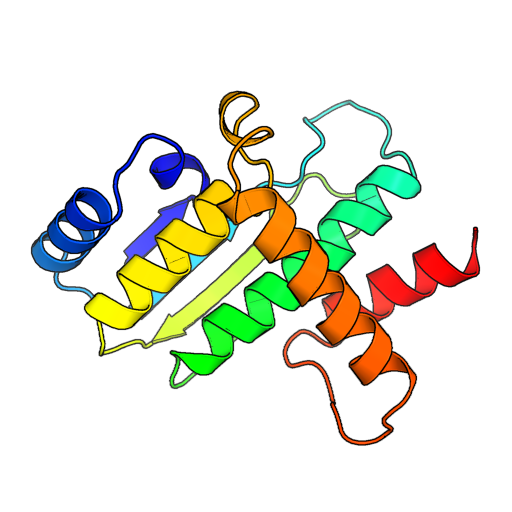 GLU A N 1
ATOM 1102 C CA . GLU A 1 134 ? 13.093 -16.672 -2.716 1.00 79.06 134 GLU A CA 1
ATOM 1103 C C . GLU A 1 134 ? 11.871 -17.117 -3.536 1.00 79.06 134 GLU A C 1
ATOM 1105 O O . GLU A 1 134 ? 10.855 -16.424 -3.566 1.00 79.06 134 GLU A O 1
ATOM 1110 N N . ASP A 1 135 ? 11.919 -18.335 -4.092 1.00 62.69 135 ASP A N 1
ATOM 1111 C CA . ASP A 1 135 ? 10.831 -18.962 -4.875 1.00 62.69 135 ASP A CA 1
ATOM 1112 C C . ASP A 1 135 ? 9.463 -19.041 -4.145 1.00 62.69 135 ASP A C 1
ATOM 1114 O O . ASP A 1 135 ? 8.437 -19.271 -4.784 1.00 62.69 135 ASP A O 1
ATOM 1118 N N . ASP A 1 136 ? 9.418 -18.872 -2.816 1.00 61.91 136 ASP A N 1
ATOM 1119 C CA . ASP A 1 136 ? 8.219 -19.097 -1.983 1.00 61.91 136 ASP A CA 1
ATOM 1120 C C . ASP A 1 136 ? 7.591 -17.813 -1.406 1.00 61.91 136 ASP A C 1
ATOM 1122 O O . ASP A 1 136 ? 6.652 -17.857 -0.614 1.00 61.91 136 ASP A O 1
ATOM 1126 N N . THR A 1 137 ? 8.087 -16.635 -1.782 1.00 66.19 137 THR A N 1
ATOM 1127 C CA . THR A 1 137 ? 7.582 -15.360 -1.235 1.00 66.19 137 THR A CA 1
ATOM 1128 C C . THR A 1 137 ? 6.261 -14.893 -1.839 1.00 66.19 137 THR A C 1
ATOM 1130 O O . THR A 1 137 ? 5.626 -14.040 -1.227 1.00 66.19 137 THR A O 1
ATOM 1133 N N . ASN A 1 138 ? 5.850 -15.440 -2.996 1.00 81.69 138 ASN A N 1
ATOM 1134 C CA . ASN A 1 138 ? 4.595 -15.172 -3.722 1.00 81.69 138 ASN A CA 1
ATOM 1135 C C . ASN A 1 138 ? 3.900 -13.855 -3.315 1.00 81.69 138 ASN A C 1
ATOM 1137 O O . ASN A 1 138 ? 2.913 -13.897 -2.571 1.00 81.69 138 ASN A O 1
ATOM 1141 N N . PRO A 1 139 ? 4.397 -12.693 -3.796 1.00 92.31 139 PRO A N 1
ATOM 1142 C CA . PRO A 1 139 ? 3.844 -11.387 -3.457 1.00 92.31 139 PRO A CA 1
ATOM 1143 C C . PRO A 1 139 ? 2.325 -11.363 -3.588 1.00 92.31 139 PRO A C 1
ATOM 1145 O O . PRO A 1 139 ? 1.783 -11.753 -4.628 1.00 92.31 139 PRO A O 1
ATOM 1148 N N . VAL A 1 140 ? 1.624 -10.849 -2.573 1.00 95.06 140 VAL A N 1
ATOM 1149 C CA . VAL A 1 140 ? 0.150 -10.830 -2.574 1.00 95.06 140 VAL A CA 1
ATOM 1150 C C . VAL A 1 140 ? -0.381 -10.102 -3.810 1.00 95.06 140 VAL A C 1
ATOM 1152 O O . VAL A 1 140 ? -1.355 -10.514 -4.444 1.00 95.06 140 VAL A O 1
ATOM 1155 N N . CYS A 1 141 ? 0.313 -9.032 -4.192 1.00 96.31 141 CYS A N 1
ATOM 1156 C CA . CYS A 1 141 ? 0.038 -8.239 -5.378 1.00 96.31 141 CYS A CA 1
ATOM 1157 C C . CYS A 1 141 ? 0.825 -8.710 -6.612 1.00 96.31 141 CYS A C 1
ATOM 1159 O O . CYS A 1 141 ? 1.393 -7.88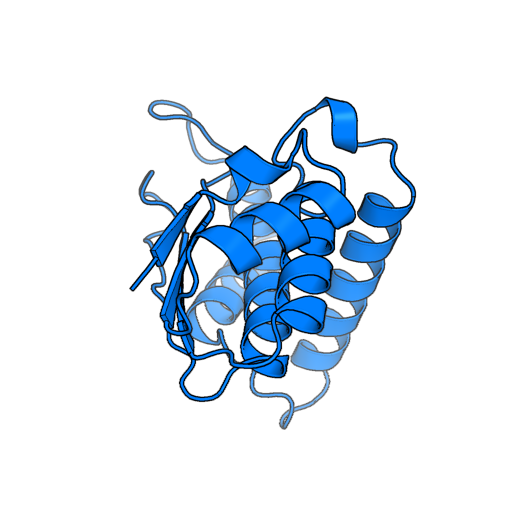6 -7.325 1.00 96.31 141 CYS A O 1
ATOM 1161 N N . TYR A 1 142 ? 0.859 -10.019 -6.889 1.00 93.75 142 TYR A N 1
ATOM 1162 C CA . TYR A 1 142 ? 1.667 -10.607 -7.969 1.00 93.75 142 TYR A CA 1
ATOM 1163 C C . TYR A 1 142 ? 1.528 -9.912 -9.336 1.00 93.75 142 TYR A C 1
ATOM 1165 O O . TYR A 1 142 ? 2.519 -9.712 -10.030 1.00 93.75 142 TYR A O 1
ATOM 1173 N N . GLY A 1 143 ? 0.323 -9.477 -9.724 1.00 94.75 143 GLY A N 1
ATOM 1174 C CA . GLY A 1 143 ? 0.127 -8.751 -10.985 1.00 94.75 143 GLY A CA 1
ATOM 1175 C C . GLY A 1 143 ? 0.827 -7.385 -11.026 1.00 94.75 143 GLY A C 1
ATOM 1176 O O . GLY A 1 143 ? 1.295 -6.972 -12.082 1.00 94.75 143 GLY A O 1
ATOM 1177 N N . LEU A 1 144 ? 0.922 -6.691 -9.886 1.00 96.00 144 LEU A N 1
ATOM 1178 C CA . LEU A 1 144 ? 1.683 -5.441 -9.759 1.00 96.00 144 LEU A CA 1
ATOM 1179 C C . LEU A 1 144 ? 3.192 -5.724 -9.725 1.00 96.00 144 LEU A C 1
ATOM 1181 O O . LEU A 1 144 ? 3.952 -5.059 -10.429 1.00 96.00 144 LEU A O 1
ATOM 1185 N N . PHE A 1 145 ? 3.596 -6.760 -8.985 1.00 95.31 145 PHE A N 1
ATOM 1186 C CA . PHE A 1 145 ? 4.982 -7.219 -8.893 1.00 95.31 145 PHE A CA 1
ATOM 1187 C C . PHE A 1 145 ? 5.558 -7.576 -10.266 1.00 95.31 145 PHE A C 1
ATOM 1189 O O . PHE A 1 145 ? 6.618 -7.079 -10.636 1.00 95.31 145 PHE A O 1
ATOM 1196 N N . GLN A 1 146 ? 4.830 -8.370 -11.058 1.00 93.75 146 GLN A N 1
ATOM 1197 C CA . GLN A 1 146 ? 5.281 -8.795 -12.382 1.00 93.75 146 GLN A CA 1
ATOM 1198 C C . GLN A 1 146 ? 5.538 -7.600 -13.305 1.00 93.75 146 GLN A C 1
ATOM 1200 O O . GLN A 1 146 ? 6.535 -7.583 -14.020 1.00 93.75 146 GLN A O 1
ATOM 1205 N N . ILE A 1 147 ? 4.683 -6.574 -13.252 1.00 94.12 147 ILE A N 1
ATOM 1206 C CA . ILE A 1 147 ? 4.902 -5.345 -14.018 1.00 94.12 147 ILE A CA 1
ATOM 1207 C C . ILE A 1 147 ? 6.190 -4.662 -13.554 1.00 94.12 147 ILE A C 1
ATOM 1209 O O . ILE A 1 147 ? 7.012 -4.314 -14.394 1.00 94.12 147 ILE A O 1
ATOM 1213 N N . ALA A 1 148 ? 6.411 -4.504 -12.247 1.00 93.62 148 ALA A N 1
ATOM 1214 C CA . ALA A 1 148 ? 7.655 -3.921 -11.745 1.00 93.62 148 ALA A CA 1
ATOM 1215 C C . ALA A 1 148 ? 8.893 -4.702 -12.235 1.00 93.62 148 ALA A C 1
ATOM 1217 O O . ALA A 1 148 ? 9.837 -4.096 -12.740 1.00 93.62 148 ALA A O 1
ATOM 1218 N N . CYS A 1 149 ? 8.865 -6.039 -12.192 1.00 92.12 149 CYS A N 1
ATOM 1219 C CA . CYS A 1 149 ? 9.936 -6.890 -12.720 1.00 92.12 149 CYS A CA 1
ATOM 1220 C C . CYS A 1 149 ? 10.162 -6.709 -14.229 1.00 92.12 149 CYS A C 1
ATOM 1222 O O . CYS A 1 149 ? 11.306 -6.647 -14.680 1.00 92.12 149 CYS A O 1
ATOM 1224 N N . ASP A 1 150 ? 9.092 -6.598 -15.017 1.00 92.00 150 ASP A N 1
ATOM 1225 C CA . ASP A 1 150 ? 9.187 -6.387 -16.464 1.00 92.00 150 ASP A CA 1
ATOM 1226 C C . ASP A 1 150 ? 9.870 -5.056 -16.805 1.00 92.00 150 ASP A C 1
ATOM 1228 O O . ASP A 1 150 ? 10.559 -4.968 -17.821 1.00 92.00 150 ASP A O 1
ATOM 1232 N N . TYR A 1 151 ? 9.692 -4.021 -15.977 1.00 90.38 151 TYR A N 1
ATOM 1233 C CA . TYR A 1 151 ? 10.391 -2.744 -16.141 1.00 90.38 151 TYR A CA 1
ATOM 1234 C C . TYR A 1 151 ? 11.826 -2.791 -15.611 1.00 90.38 151 TYR A C 1
ATOM 1236 O O . TYR A 1 151 ? 12.709 -2.280 -16.292 1.00 90.38 151 TYR A O 1
ATOM 1244 N N . LEU A 1 152 ? 12.092 -3.465 -14.483 1.00 87.75 152 LEU A N 1
ATOM 1245 C CA . LEU A 1 152 ? 13.459 -3.659 -13.974 1.00 87.75 152 LEU A CA 1
ATOM 1246 C C . LEU A 1 152 ? 14.368 -4.307 -15.023 1.00 87.75 152 LEU A C 1
ATOM 1248 O O . LEU A 1 152 ? 15.472 -3.825 -15.251 1.00 87.75 152 LEU A O 1
ATOM 1252 N N . ASN A 1 153 ? 13.876 -5.340 -15.711 1.00 83.88 153 ASN A N 1
ATOM 1253 C CA . ASN A 1 153 ? 14.632 -6.081 -16.726 1.00 83.88 153 ASN A CA 1
ATOM 1254 C C . ASN A 1 153 ? 14.851 -5.320 -18.050 1.00 83.88 153 ASN A C 1
ATOM 1256 O O . ASN A 1 153 ? 15.586 -5.804 -18.912 1.00 83.88 153 ASN A O 1
ATOM 1260 N N . LYS A 1 154 ? 14.182 -4.177 -18.259 1.00 76.00 154 LYS A N 1
ATOM 1261 C CA . LYS A 1 154 ? 14.377 -3.319 -19.444 1.00 76.00 154 LYS A CA 1
ATOM 1262 C C . LYS A 1 154 ? 15.478 -2.273 -19.254 1.00 76.00 154 LYS A C 1
ATOM 1264 O O . LYS A 1 154 ? 15.935 -1.717 -20.253 1.00 76.00 154 LYS A O 1
ATOM 1269 N N . THR A 1 155 ? 15.846 -1.995 -18.006 1.00 55.88 155 THR A N 1
ATOM 1270 C CA . THR A 1 155 ? 16.889 -1.039 -17.596 1.00 55.88 155 THR A CA 1
ATOM 1271 C C . THR A 1 155 ? 18.266 -1.684 -17.564 1.00 55.88 155 THR A C 1
ATOM 1273 O O . THR A 1 155 ? 19.231 -0.985 -17.946 1.00 55.88 155 THR A O 1
#

Radius of gyration: 15.14 Å; chains: 1; bounding box: 35×37×37 Å